Protein AF-A0A3S1MPZ0-F1 (afdb_monomer_lite)

Structure (mmCIF, N/CA/C/O backbone):
data_AF-A0A3S1MPZ0-F1
#
_entry.id   AF-A0A3S1MPZ0-F1
#
loop_
_atom_site.group_PDB
_atom_site.id
_atom_site.type_symbol
_atom_site.label_atom_id
_atom_site.label_alt_id
_atom_site.label_comp_id
_atom_site.label_asym_id
_atom_site.label_entity_id
_atom_site.label_seq_id
_atom_site.pdbx_PDB_ins_code
_atom_site.Cartn_x
_atom_site.Cartn_y
_atom_site.Cartn_z
_atom_site.occupancy
_atom_site.B_iso_or_equiv
_atom_site.auth_seq_id
_atom_site.auth_comp_id
_atom_site.auth_asym_id
_atom_site.auth_atom_id
_atom_site.pdbx_PDB_model_num
ATOM 1 N N . MET A 1 1 ? -33.332 -3.548 -2.285 1.00 59.09 1 MET A N 1
ATOM 2 C CA . MET A 1 1 ? -32.144 -2.812 -2.787 1.00 59.09 1 MET A CA 1
ATOM 3 C C . MET A 1 1 ? -31.125 -2.555 -1.666 1.00 59.09 1 MET A C 1
ATOM 5 O O . MET A 1 1 ? -30.877 -1.415 -1.298 1.00 59.09 1 MET A O 1
ATOM 9 N N . PHE A 1 2 ? -30.534 -3.604 -1.086 1.00 67.38 2 PHE A N 1
ATOM 10 C CA . PHE A 1 2 ? -29.488 -3.448 -0.056 1.00 67.38 2 PHE A CA 1
ATOM 11 C C . PHE A 1 2 ? -28.102 -3.212 -0.681 1.00 67.38 2 PHE A C 1
ATOM 13 O O . PHE A 1 2 ? -27.306 -2.418 -0.188 1.00 67.38 2 PHE A O 1
ATOM 20 N N . ILE A 1 3 ? -27.871 -3.843 -1.834 1.00 75.19 3 ILE A N 1
ATOM 21 C CA . ILE A 1 3 ? -26.603 -3.845 -2.571 1.00 75.19 3 ILE A CA 1
ATOM 22 C C . ILE A 1 3 ? -26.222 -2.443 -3.063 1.00 75.19 3 ILE A C 1
ATOM 24 O O . ILE A 1 3 ? -25.069 -2.061 -2.943 1.00 75.19 3 ILE A O 1
ATOM 28 N N . LEU A 1 4 ? -27.185 -1.637 -3.527 1.00 73.88 4 LEU A N 1
ATOM 29 C CA . LEU A 1 4 ? -26.935 -0.265 -3.996 1.00 73.88 4 LEU A CA 1
ATOM 30 C C . LEU A 1 4 ? -26.469 0.670 -2.869 1.00 73.88 4 LEU A C 1
ATOM 32 O O . LEU A 1 4 ? -25.545 1.452 -3.059 1.00 73.88 4 LEU A O 1
ATOM 36 N N . ARG A 1 5 ? -27.067 0.560 -1.676 1.00 72.88 5 ARG A N 1
ATOM 37 C CA . ARG A 1 5 ? -26.674 1.357 -0.500 1.00 72.88 5 ARG A CA 1
ATOM 38 C C . ARG A 1 5 ? -25.304 0.942 0.024 1.00 72.88 5 ARG A C 1
ATOM 40 O O . ARG A 1 5 ? -24.511 1.801 0.391 1.00 72.88 5 ARG A O 1
ATOM 47 N N . PHE A 1 6 ? -25.023 -0.361 0.022 1.00 69.81 6 PHE A N 1
ATOM 48 C CA . PHE A 1 6 ? -23.713 -0.885 0.394 1.00 69.81 6 PHE A CA 1
ATOM 49 C C . PHE A 1 6 ? -22.637 -0.453 -0.604 1.00 69.81 6 PHE A C 1
ATOM 51 O O . PHE A 1 6 ? -21.630 0.102 -0.185 1.00 69.81 6 PHE A O 1
ATOM 58 N N . LEU A 1 7 ? -22.886 -0.606 -1.910 1.00 74.88 7 LEU A N 1
ATOM 59 C CA . LEU A 1 7 ? -22.007 -0.116 -2.974 1.00 74.88 7 LEU A CA 1
ATOM 60 C C . LEU A 1 7 ? -21.731 1.373 -2.824 1.00 74.88 7 LEU A C 1
ATOM 62 O O . LEU A 1 7 ? -20.578 1.752 -2.918 1.00 74.88 7 LEU A O 1
ATOM 66 N N . TRP A 1 8 ? -22.737 2.199 -2.531 1.00 72.56 8 TRP A N 1
ATOM 67 C CA . TRP A 1 8 ? -22.550 3.639 -2.336 1.00 72.56 8 TRP A CA 1
ATOM 68 C C . TRP A 1 8 ? -21.729 3.973 -1.083 1.00 72.56 8 TRP A C 1
ATOM 70 O O . TRP A 1 8 ? -20.847 4.832 -1.120 1.00 72.56 8 TRP A O 1
ATOM 80 N N . ALA A 1 9 ? -21.988 3.282 0.030 1.00 70.06 9 ALA A N 1
ATOM 81 C CA . ALA A 1 9 ? -21.242 3.461 1.277 1.00 70.06 9 ALA A CA 1
ATOM 82 C C . ALA A 1 9 ? -19.773 3.024 1.131 1.00 70.06 9 ALA A C 1
ATOM 84 O O . ALA A 1 9 ? -18.864 3.699 1.612 1.00 70.06 9 ALA A O 1
ATOM 85 N N . VAL A 1 10 ? -19.545 1.929 0.406 1.00 65.88 10 VAL A N 1
ATOM 86 C CA . VAL A 1 10 ? -18.232 1.411 0.008 1.00 65.88 10 VAL A CA 1
ATOM 87 C C . VAL A 1 10 ? -17.551 2.408 -0.938 1.00 65.88 10 VAL A C 1
ATOM 89 O O . VAL A 1 10 ? -16.453 2.872 -0.640 1.00 65.88 10 VAL A O 1
ATOM 92 N N . LEU A 1 11 ? -18.229 2.862 -1.997 1.00 68.19 11 LEU A N 1
ATOM 93 C CA . LEU A 1 11 ? -17.697 3.854 -2.940 1.00 68.19 11 LEU A CA 1
ATOM 94 C C . LEU A 1 11 ? -17.34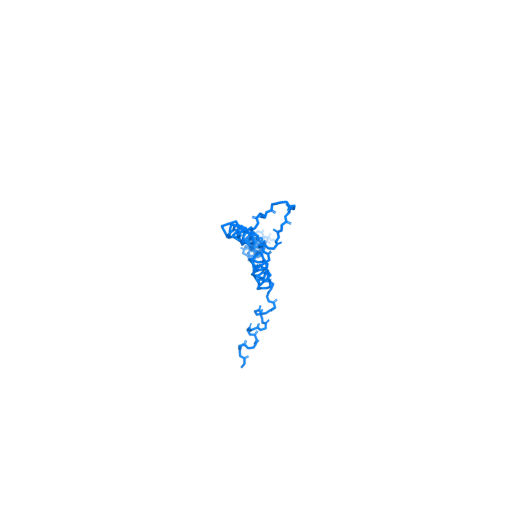9 5.188 -2.280 1.00 68.19 11 LEU A C 1
ATOM 96 O O . LEU A 1 11 ? -16.479 5.879 -2.779 1.00 68.19 11 LEU A O 1
ATOM 100 N N . THR A 1 12 ? -18.004 5.578 -1.188 1.00 72.44 12 THR A N 1
ATOM 101 C CA . THR A 1 12 ? -17.738 6.863 -0.511 1.00 72.44 12 THR A CA 1
ATOM 102 C C . THR A 1 12 ? -16.714 6.725 0.623 1.00 72.44 12 THR A C 1
ATOM 104 O O . THR A 1 12 ? -16.245 7.718 1.180 1.00 72.44 12 THR A O 1
ATOM 107 N N . SER A 1 13 ? -16.319 5.502 0.981 1.00 77.38 13 SER A N 1
ATOM 108 C CA . SER A 1 13 ? -15.387 5.288 2.083 1.00 77.38 13 SER A CA 1
ATOM 109 C C . SER A 1 13 ? -13.983 5.774 1.725 1.00 77.38 13 SER A C 1
ATOM 111 O O . SER A 1 13 ? -13.360 5.318 0.763 1.00 77.38 13 SER A O 1
ATOM 113 N N . ARG A 1 14 ? -13.443 6.673 2.556 1.00 82.00 14 ARG A N 1
ATOM 114 C CA . ARG A 1 14 ? -12.089 7.240 2.428 1.00 82.00 14 ARG A CA 1
ATOM 115 C C . ARG A 1 14 ? -11.015 6.159 2.263 1.00 82.00 14 ARG A C 1
ATOM 117 O O . ARG A 1 14 ? -10.070 6.355 1.505 1.00 82.00 14 ARG A O 1
ATOM 124 N N . PHE A 1 15 ? -11.177 5.027 2.949 1.00 82.38 15 PHE A N 1
ATOM 125 C CA . PHE A 1 15 ? -10.239 3.905 2.910 1.00 82.38 15 PHE A CA 1
ATOM 126 C C . PHE A 1 15 ? -10.213 3.207 1.543 1.00 82.38 15 PHE A C 1
ATOM 128 O O . PHE A 1 15 ? -9.143 2.871 1.032 1.00 82.38 15 PHE A O 1
ATOM 135 N N . LEU A 1 16 ? -11.378 3.045 0.915 1.00 85.06 16 LEU A N 1
ATOM 136 C CA . LEU A 1 16 ? -11.478 2.417 -0.399 1.00 85.06 16 LEU A CA 1
ATOM 137 C C . LEU A 1 16 ? -10.885 3.302 -1.486 1.00 85.06 16 LEU A C 1
ATOM 139 O O . LEU A 1 16 ? -10.132 2.804 -2.312 1.00 85.06 16 LEU A O 1
ATOM 143 N N . TRP A 1 17 ? -11.101 4.616 -1.421 1.00 87.25 17 TRP A N 1
ATOM 144 C CA . TRP A 1 17 ? -10.417 5.552 -2.316 1.00 87.25 17 TRP A CA 1
ATOM 145 C C . TRP A 1 17 ? -8.898 5.504 -2.180 1.00 87.25 17 TRP A C 1
ATOM 147 O O . TRP A 1 17 ? -8.199 5.560 -3.188 1.00 87.25 17 TRP A O 1
ATOM 157 N N . THR A 1 18 ? -8.367 5.368 -0.960 1.00 89.69 18 THR A N 1
ATOM 158 C CA . THR A 1 18 ? -6.915 5.217 -0.793 1.00 89.69 18 THR A CA 1
ATOM 159 C C . THR A 1 18 ? -6.404 3.887 -1.340 1.00 89.69 18 THR A C 1
ATOM 161 O O . THR A 1 18 ? -5.356 3.876 -1.975 1.00 89.69 18 THR A O 1
ATOM 164 N N . LEU A 1 19 ? -7.153 2.791 -1.172 1.00 88.94 19 LEU A N 1
ATOM 165 C CA . LEU A 1 19 ? -6.806 1.490 -1.751 1.00 88.94 19 LEU A CA 1
ATOM 166 C C . LEU A 1 19 ? -6.809 1.553 -3.287 1.00 88.94 19 LEU A C 1
ATOM 168 O O . LEU A 1 19 ? -5.856 1.118 -3.926 1.00 88.94 19 LEU A O 1
ATOM 172 N N . ILE A 1 20 ? -7.857 2.140 -3.871 1.00 91.94 20 ILE A N 1
ATOM 173 C CA . ILE A 1 20 ? -7.999 2.331 -5.319 1.00 91.94 20 ILE A CA 1
ATOM 174 C C . ILE A 1 20 ? -6.858 3.197 -5.856 1.00 91.94 20 ILE A C 1
ATOM 176 O O . ILE A 1 20 ? -6.254 2.846 -6.864 1.00 91.94 20 ILE A O 1
ATOM 180 N N . GLY A 1 21 ? -6.521 4.293 -5.171 1.00 92.75 21 GLY A N 1
ATOM 181 C CA . GLY A 1 21 ? -5.402 5.153 -5.553 1.00 92.75 21 GLY A CA 1
ATOM 182 C C . GLY A 1 21 ? -4.064 4.412 -5.556 1.00 92.75 21 GLY A C 1
ATOM 183 O O . GLY A 1 21 ? -3.312 4.529 -6.519 1.00 92.75 21 GLY A O 1
ATOM 184 N N . ILE A 1 22 ? -3.791 3.605 -4.525 1.00 94.31 22 ILE A N 1
ATOM 185 C CA . ILE A 1 22 ? -2.589 2.758 -4.463 1.00 94.31 22 ILE A CA 1
ATOM 186 C C . ILE A 1 22 ? -2.587 1.735 -5.601 1.00 94.31 22 ILE A C 1
ATOM 188 O O . ILE A 1 22 ? -1.580 1.608 -6.287 1.00 94.31 22 ILE A O 1
ATOM 192 N N . ALA A 1 23 ? -3.709 1.055 -5.851 1.00 94.19 23 ALA A N 1
ATOM 193 C CA . ALA A 1 23 ? -3.816 0.063 -6.918 1.00 94.19 23 ALA A CA 1
ATOM 194 C C . ALA A 1 23 ? -3.583 0.677 -8.309 1.00 94.19 23 ALA A C 1
ATOM 196 O O . ALA A 1 23 ? -2.823 0.130 -9.107 1.00 94.19 23 ALA A O 1
ATOM 197 N N . LEU A 1 24 ? -4.186 1.838 -8.583 1.00 95.62 24 LEU A N 1
ATOM 198 C CA . LEU A 1 24 ? -3.968 2.582 -9.825 1.00 95.62 24 LEU A CA 1
ATOM 199 C C . LEU A 1 24 ? -2.518 3.047 -9.957 1.00 95.62 24 LEU A C 1
ATOM 201 O O . LEU A 1 24 ? -1.942 2.941 -11.036 1.00 95.62 24 LEU A O 1
ATOM 205 N N . LEU A 1 25 ? -1.909 3.519 -8.870 1.00 94.94 25 LEU A N 1
ATOM 206 C CA . LEU A 1 25 ? -0.511 3.938 -8.866 1.00 94.94 25 LEU A CA 1
ATOM 207 C C . LEU A 1 25 ? 0.437 2.754 -9.105 1.00 94.94 25 LEU A C 1
ATOM 209 O O . LEU A 1 25 ? 1.380 2.873 -9.882 1.00 94.94 25 LEU A O 1
ATOM 213 N N . SER A 1 26 ? 0.166 1.594 -8.504 1.00 94.56 26 SER A N 1
ATOM 214 C CA . SER A 1 26 ? 0.912 0.360 -8.765 1.00 94.56 26 SER A CA 1
ATOM 215 C C . SER A 1 26 ? 0.773 -0.092 -10.217 1.00 94.56 26 SER A C 1
ATOM 217 O O . SER A 1 26 ? 1.772 -0.454 -10.835 1.00 94.56 26 SER A O 1
ATOM 219 N N . LEU A 1 27 ? -0.434 -0.020 -10.787 1.00 94.94 27 LEU A N 1
ATOM 220 C CA . LEU A 1 27 ? -0.662 -0.321 -12.200 1.00 94.94 27 LEU A CA 1
ATOM 221 C C . LEU A 1 27 ? 0.104 0.650 -13.106 1.00 94.94 27 LEU A C 1
ATOM 223 O O . LEU A 1 27 ? 0.715 0.225 -14.085 1.00 94.94 27 LEU A O 1
ATOM 227 N N . LEU A 1 28 ? 0.117 1.938 -12.757 1.00 93.62 28 LEU A N 1
ATOM 228 C CA . LEU A 1 28 ? 0.868 2.954 -13.485 1.00 93.62 28 LEU A CA 1
ATOM 229 C C . LEU A 1 28 ? 2.369 2.636 -13.474 1.00 93.62 28 LEU A C 1
ATOM 231 O O . LEU A 1 28 ? 2.999 2.638 -14.525 1.00 93.62 28 LEU A O 1
ATOM 235 N N . ILE A 1 29 ? 2.928 2.287 -12.314 1.00 91.19 29 ILE A N 1
ATOM 236 C CA . ILE A 1 29 ? 4.334 1.873 -12.190 1.00 91.19 29 ILE A CA 1
ATOM 237 C C . ILE A 1 29 ? 4.606 0.604 -13.007 1.00 91.19 29 ILE A C 1
ATOM 239 O O . ILE A 1 29 ? 5.661 0.492 -13.624 1.00 91.19 29 ILE A O 1
ATOM 243 N N . TRP A 1 30 ? 3.672 -0.345 -13.048 1.00 92.12 30 TRP A N 1
ATOM 244 C CA . TRP A 1 30 ? 3.846 -1.585 -13.801 1.00 92.12 30 TRP A CA 1
ATOM 245 C C . TRP A 1 30 ? 3.872 -1.359 -15.318 1.00 92.12 30 TRP A C 1
ATOM 247 O O . TRP A 1 30 ? 4.782 -1.839 -15.996 1.00 92.12 30 TRP A O 1
ATOM 257 N N . VAL A 1 31 ? 2.888 -0.614 -15.832 1.00 91.06 31 VAL A N 1
ATOM 258 C CA . VAL A 1 31 ? 2.684 -0.377 -17.271 1.00 91.06 31 VAL A CA 1
ATOM 259 C C . VAL A 1 31 ? 3.659 0.661 -17.813 1.00 91.06 31 VAL A C 1
ATOM 261 O O . VAL A 1 31 ? 4.241 0.459 -18.875 1.00 91.06 31 VAL A O 1
ATOM 264 N N . PHE A 1 32 ? 3.851 1.767 -17.093 1.00 89.38 32 PHE A N 1
ATOM 265 C CA . PHE A 1 32 ? 4.701 2.870 -17.542 1.00 89.38 32 PHE A CA 1
ATOM 266 C C . PHE A 1 32 ? 6.136 2.760 -17.038 1.00 89.38 32 PHE A C 1
ATOM 268 O O . PHE A 1 32 ? 7.009 3.399 -17.615 1.00 89.38 32 PHE A O 1
ATOM 275 N N . GLY A 1 33 ? 6.412 1.910 -16.044 1.00 85.75 33 GLY A N 1
ATOM 276 C CA . GLY A 1 33 ? 7.762 1.626 -15.554 1.00 85.75 33 GLY A CA 1
ATOM 277 C C . GLY A 1 33 ? 8.816 1.430 -16.652 1.00 85.75 33 GLY A C 1
ATOM 278 O O . GLY A 1 33 ? 9.793 2.169 -16.635 1.00 85.75 33 GLY A O 1
ATOM 279 N N . PRO A 1 34 ? 8.637 0.545 -17.653 1.00 86.44 34 PRO A N 1
ATOM 280 C CA . PRO A 1 34 ? 9.666 0.317 -18.677 1.00 86.44 34 PRO A CA 1
ATOM 281 C C . PRO A 1 34 ? 9.945 1.551 -19.542 1.00 86.44 34 PRO A C 1
ATOM 283 O O . PRO A 1 34 ? 11.029 1.706 -20.094 1.00 86.44 34 PRO A O 1
ATOM 286 N N . ILE A 1 35 ? 8.954 2.432 -19.676 1.00 86.81 35 ILE A N 1
ATOM 287 C CA . ILE A 1 35 ? 9.045 3.646 -20.488 1.00 86.81 35 ILE A CA 1
ATOM 288 C C . ILE A 1 35 ? 9.810 4.739 -19.719 1.00 86.81 35 ILE A C 1
ATOM 290 O O . ILE A 1 35 ? 10.367 5.654 -20.325 1.00 86.81 35 ILE A O 1
ATOM 294 N N . VAL A 1 36 ? 9.879 4.646 -18.384 1.00 84.75 36 VAL A N 1
ATOM 295 C CA . VAL A 1 36 ? 10.586 5.609 -17.536 1.00 84.75 36 VAL A CA 1
ATOM 296 C C . VAL A 1 36 ? 12.094 5.379 -17.624 1.00 84.75 36 VAL A C 1
ATOM 298 O O . VAL A 1 36 ? 12.651 4.465 -17.014 1.00 84.75 36 VAL A O 1
ATOM 301 N N . GLN A 1 37 ? 12.759 6.279 -18.343 1.00 86.50 37 GLN A N 1
ATOM 302 C CA . GLN A 1 37 ? 14.212 6.342 -18.457 1.00 86.50 37 GLN A CA 1
ATOM 303 C C . GLN A 1 37 ? 14.727 7.664 -17.889 1.00 86.50 37 GLN A C 1
ATOM 305 O O . GLN A 1 37 ? 14.122 8.722 -18.072 1.00 86.50 37 GLN A O 1
ATOM 310 N N . VAL A 1 38 ? 15.858 7.601 -17.192 1.00 84.06 38 VAL A N 1
ATOM 311 C CA . VAL A 1 38 ? 16.559 8.762 -16.640 1.00 84.06 38 VAL A CA 1
ATOM 312 C C . VAL A 1 38 ? 17.940 8.812 -17.285 1.00 84.06 38 VAL A C 1
ATOM 314 O O . VAL A 1 38 ? 18.874 8.131 -16.857 1.00 84.06 38 VAL A O 1
ATOM 317 N N . GLY A 1 39 ? 18.063 9.599 -18.356 1.00 85.88 39 GLY A N 1
ATOM 318 C CA . GLY A 1 39 ? 19.270 9.617 -19.184 1.00 85.88 39 GLY A CA 1
ATOM 319 C C . GLY A 1 39 ? 19.532 8.229 -19.792 1.00 85.88 39 GLY A C 1
ATOM 320 O O . GLY A 1 39 ? 18.626 7.685 -20.414 1.00 85.88 39 GLY A O 1
ATOM 321 N N . PRO A 1 40 ? 20.728 7.635 -19.614 1.00 85.75 40 PRO A N 1
ATOM 322 C CA . PRO A 1 40 ? 21.028 6.289 -20.110 1.00 85.75 40 PRO A CA 1
ATOM 323 C C . PRO A 1 40 ? 20.514 5.162 -19.196 1.00 85.75 40 PRO A C 1
ATOM 325 O O . PRO A 1 40 ? 20.677 3.990 -19.525 1.00 85.7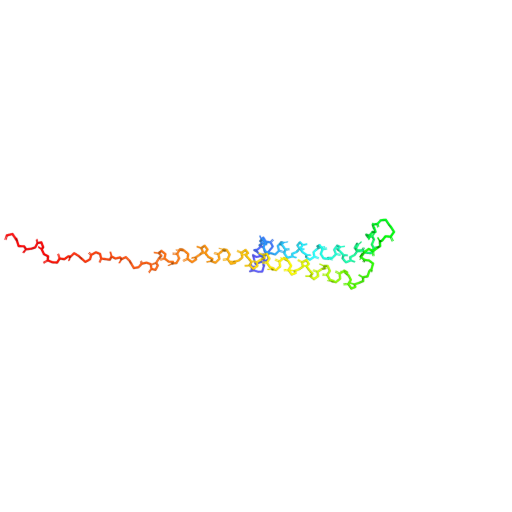5 40 PRO A O 1
ATOM 328 N N . TYR A 1 41 ? 19.947 5.483 -18.029 1.00 82.81 41 TYR A N 1
ATOM 329 C CA . TYR A 1 41 ? 19.508 4.484 -17.060 1.00 82.81 41 TYR A CA 1
ATOM 330 C C . TYR A 1 41 ? 18.018 4.189 -17.222 1.00 82.81 41 TYR A C 1
ATOM 332 O O . TYR A 1 41 ? 17.192 5.102 -17.211 1.00 82.81 41 TYR A O 1
ATOM 340 N N . ALA A 1 42 ? 17.667 2.906 -17.281 1.00 84.75 42 ALA A N 1
ATOM 341 C CA . ALA A 1 42 ? 16.290 2.423 -17.244 1.00 84.75 42 ALA A CA 1
ATOM 342 C C . ALA A 1 42 ? 16.027 1.751 -15.878 1.00 84.75 42 ALA A C 1
ATOM 344 O O . ALA A 1 42 ? 16.034 0.524 -15.767 1.00 84.75 42 ALA A O 1
ATOM 345 N N . PRO A 1 43 ? 15.859 2.534 -14.791 1.00 77.75 43 PRO A N 1
ATOM 346 C CA . PRO A 1 43 ? 15.817 2.001 -13.424 1.00 77.75 43 PRO A CA 1
ATOM 347 C C . PRO A 1 43 ? 14.643 1.046 -13.195 1.00 77.75 43 PRO A C 1
ATOM 349 O O . PRO A 1 43 ? 14.722 0.140 -12.373 1.00 77.75 43 PRO A O 1
ATOM 352 N N . PHE A 1 44 ? 13.563 1.238 -13.944 1.00 82.00 44 PHE A N 1
ATOM 353 C CA . PHE A 1 44 ? 12.367 0.419 -13.881 1.00 82.00 44 PHE A CA 1
ATOM 354 C C . PHE A 1 44 ? 12.339 -0.661 -14.964 1.00 82.00 44 PHE A C 1
ATOM 356 O O . PHE A 1 44 ? 11.301 -1.281 -15.131 1.00 82.00 44 PHE A O 1
ATOM 363 N N . ASP A 1 45 ? 13.405 -0.911 -15.724 1.00 83.38 45 ASP A N 1
ATOM 364 C CA . ASP A 1 45 ? 13.369 -1.939 -16.775 1.00 83.38 45 ASP A CA 1
ATOM 365 C C . ASP A 1 45 ? 13.187 -3.347 -16.188 1.00 83.38 45 ASP A C 1
ATOM 367 O O . ASP A 1 45 ? 12.370 -4.129 -16.662 1.00 83.38 45 ASP A O 1
ATOM 371 N N . SER A 1 46 ? 13.858 -3.622 -15.067 1.00 87.94 46 SER A N 1
ATOM 372 C CA . SER A 1 46 ? 13.769 -4.904 -14.371 1.00 87.94 46 SER A CA 1
ATOM 373 C C . SER A 1 46 ? 12.426 -5.103 -13.663 1.00 87.94 46 SER A C 1
ATOM 375 O O . SER A 1 46 ? 12.050 -4.330 -12.774 1.00 87.94 46 SER A O 1
ATOM 377 N N . ASP A 1 47 ? 11.769 -6.225 -13.962 1.00 90.88 47 ASP A N 1
ATOM 378 C CA . ASP A 1 47 ? 10.550 -6.675 -13.282 1.00 90.88 47 ASP A CA 1
ATOM 379 C C . ASP A 1 47 ? 10.735 -6.760 -11.760 1.00 90.88 47 ASP A C 1
ATOM 381 O O . ASP A 1 47 ? 9.885 -6.295 -10.998 1.00 90.88 47 ASP A O 1
ATOM 385 N N . ASN A 1 48 ? 11.885 -7.264 -11.297 1.00 92.25 48 ASN A N 1
ATOM 386 C CA . ASN A 1 48 ? 12.193 -7.379 -9.869 1.00 92.25 48 ASN A CA 1
ATOM 387 C C . ASN A 1 48 ? 12.204 -6.013 -9.172 1.00 92.25 48 ASN A C 1
ATOM 389 O O . ASN A 1 48 ? 11.720 -5.888 -8.045 1.00 92.25 48 ASN A O 1
ATOM 393 N N . VAL A 1 49 ? 12.722 -4.979 -9.843 1.00 91.12 49 VAL A N 1
ATOM 394 C CA . VAL A 1 49 ? 12.756 -3.617 -9.297 1.00 91.12 49 VAL A CA 1
ATOM 395 C C . VAL A 1 49 ? 11.345 -3.040 -9.219 1.00 91.12 49 VAL A C 1
ATOM 397 O O . VAL A 1 49 ? 10.978 -2.473 -8.189 1.00 91.12 49 VAL A O 1
ATOM 400 N N . ARG A 1 50 ? 10.509 -3.239 -10.247 1.00 91.69 50 ARG A N 1
ATOM 401 C CA . ARG A 1 50 ? 9.103 -2.798 -10.202 1.00 91.69 50 ARG A CA 1
ATOM 402 C C . ARG A 1 50 ? 8.331 -3.474 -9.080 1.00 91.69 50 ARG A C 1
ATOM 404 O O . ARG A 1 50 ? 7.622 -2.789 -8.345 1.00 91.69 50 ARG A O 1
ATOM 411 N N . ILE A 1 51 ? 8.499 -4.788 -8.916 1.00 93.94 51 ILE A N 1
ATOM 412 C CA . ILE A 1 51 ? 7.870 -5.549 -7.830 1.00 93.94 51 ILE A CA 1
ATOM 413 C C . ILE A 1 51 ? 8.315 -4.995 -6.475 1.00 93.94 51 ILE A C 1
ATOM 415 O O . ILE A 1 51 ? 7.466 -4.724 -5.627 1.00 93.94 51 ILE A O 1
ATOM 419 N N . ALA A 1 52 ? 9.617 -4.763 -6.278 1.00 94.94 52 ALA A N 1
ATOM 420 C CA . ALA A 1 52 ? 10.142 -4.212 -5.031 1.00 94.94 52 ALA A CA 1
ATOM 421 C C . ALA A 1 52 ? 9.578 -2.813 -4.725 1.00 94.94 52 ALA A C 1
ATOM 423 O O . ALA A 1 52 ? 9.200 -2.534 -3.586 1.00 94.94 52 ALA A O 1
ATOM 424 N N . ILE A 1 53 ? 9.460 -1.950 -5.736 1.00 92.62 53 ILE A N 1
ATOM 425 C CA . ILE A 1 53 ? 8.911 -0.595 -5.587 1.00 92.62 53 ILE A CA 1
ATOM 426 C C . ILE A 1 53 ? 7.415 -0.637 -5.268 1.00 92.62 53 ILE A C 1
ATOM 428 O O . ILE A 1 53 ? 6.969 0.039 -4.340 1.00 92.62 53 ILE A O 1
ATOM 432 N N . ILE A 1 54 ? 6.642 -1.457 -5.985 1.00 94.50 54 ILE A N 1
ATOM 433 C CA . ILE A 1 54 ? 5.208 -1.647 -5.727 1.00 94.50 54 ILE A CA 1
ATOM 434 C C . ILE A 1 54 ? 4.994 -2.205 -4.314 1.00 94.50 54 ILE A C 1
ATOM 436 O O . ILE A 1 54 ? 4.168 -1.682 -3.566 1.00 94.50 54 ILE A O 1
ATOM 440 N N . ALA A 1 55 ? 5.768 -3.217 -3.917 1.00 95.81 55 ALA A N 1
ATOM 441 C CA . ALA A 1 55 ? 5.704 -3.792 -2.579 1.00 95.81 55 ALA A CA 1
ATOM 442 C C . ALA A 1 55 ? 6.043 -2.751 -1.502 1.00 95.81 55 ALA A C 1
ATOM 444 O O . ALA A 1 55 ? 5.294 -2.606 -0.535 1.00 95.81 55 ALA A O 1
ATOM 445 N N . GLY A 1 56 ? 7.116 -1.976 -1.685 1.00 96.69 56 GLY A N 1
ATOM 446 C CA . GLY A 1 56 ? 7.496 -0.900 -0.766 1.00 96.69 56 GLY A CA 1
ATOM 447 C C . GLY A 1 56 ? 6.404 0.162 -0.620 1.00 96.69 56 GLY A C 1
ATOM 448 O O . GLY A 1 56 ? 6.096 0.588 0.494 1.00 96.69 56 GLY A O 1
ATOM 449 N N . LEU A 1 57 ? 5.759 0.531 -1.727 1.00 95.50 57 LEU A N 1
ATOM 450 C CA . LEU A 1 57 ? 4.658 1.490 -1.751 1.00 95.50 57 LEU A CA 1
ATOM 451 C C . LEU A 1 57 ? 3.430 0.981 -0.978 1.00 95.50 57 LEU A C 1
ATOM 453 O O . LEU A 1 57 ? 2.860 1.718 -0.169 1.00 95.50 57 LEU A O 1
ATOM 457 N N . ILE A 1 58 ? 3.061 -0.290 -1.162 1.00 94.94 58 ILE A N 1
ATOM 458 C CA . ILE A 1 58 ? 1.962 -0.933 -0.425 1.00 94.94 58 ILE A CA 1
ATOM 459 C C . ILE A 1 58 ? 2.286 -1.028 1.071 1.00 94.94 58 ILE A C 1
ATOM 461 O O . ILE A 1 58 ? 1.435 -0.714 1.905 1.00 94.94 58 ILE A O 1
ATOM 465 N N . ILE A 1 59 ? 3.511 -1.427 1.427 1.00 96.75 59 ILE A N 1
ATOM 466 C CA . ILE A 1 59 ? 3.949 -1.538 2.825 1.00 96.75 59 ILE A CA 1
ATOM 467 C C . ILE A 1 59 ? 3.897 -0.172 3.511 1.00 96.75 59 ILE A C 1
ATOM 469 O O . ILE A 1 59 ? 3.340 -0.056 4.604 1.00 96.75 59 ILE A O 1
ATOM 473 N N . LEU A 1 60 ? 4.423 0.875 2.870 1.00 96.06 60 LEU A N 1
ATOM 474 C CA . LEU A 1 60 ? 4.403 2.233 3.412 1.00 96.06 60 LEU A CA 1
ATOM 475 C C . LEU A 1 60 ? 2.968 2.720 3.649 1.00 96.06 60 LEU A C 1
ATOM 477 O O . LEU A 1 60 ? 2.658 3.273 4.709 1.00 96.06 60 LEU A O 1
ATOM 481 N N . TRP A 1 61 ? 2.079 2.467 2.688 1.00 94.56 61 TRP A N 1
ATOM 482 C CA . TRP A 1 61 ? 0.661 2.776 2.827 1.00 94.56 61 TRP A CA 1
ATOM 483 C C . TRP A 1 61 ? 0.017 2.017 3.993 1.00 94.56 61 TRP A C 1
ATOM 485 O O . TRP A 1 61 ? -0.690 2.620 4.803 1.00 94.56 61 TRP A O 1
ATOM 495 N N . LEU A 1 62 ? 0.302 0.721 4.136 1.00 93.31 62 LEU A N 1
ATOM 496 C CA . LEU A 1 62 ? -0.240 -0.099 5.218 1.00 93.31 62 LEU A CA 1
ATOM 497 C C . LEU A 1 62 ? 0.230 0.396 6.593 1.00 93.31 62 LEU A C 1
ATOM 499 O O . LEU A 1 62 ? -0.576 0.507 7.519 1.00 93.31 62 LEU A O 1
ATOM 503 N N . ILE A 1 63 ? 1.509 0.760 6.721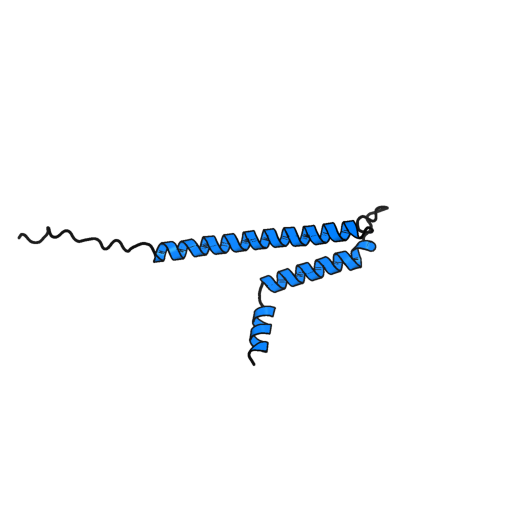 1.00 95.38 63 ILE A N 1
ATOM 504 C CA . ILE A 1 63 ? 2.053 1.372 7.941 1.00 95.38 63 ILE A CA 1
ATOM 505 C C . ILE A 1 63 ? 1.288 2.658 8.267 1.00 95.38 63 ILE A C 1
ATOM 507 O O . ILE A 1 63 ? 0.852 2.847 9.406 1.00 95.38 63 ILE A O 1
ATOM 511 N N . TRP A 1 64 ? 1.073 3.522 7.273 1.00 92.44 64 TRP A N 1
ATOM 512 C CA . TRP A 1 64 ? 0.338 4.772 7.459 1.00 92.44 64 TRP A CA 1
ATOM 513 C C . TRP A 1 64 ? -1.108 4.534 7.919 1.00 92.44 64 TRP A C 1
ATOM 515 O O . TRP A 1 64 ? -1.568 5.171 8.871 1.00 92.44 64 TRP A O 1
ATOM 525 N N . VAL A 1 65 ? -1.797 3.555 7.323 1.00 90.19 65 VAL A N 1
ATOM 526 C CA . VAL A 1 65 ? -3.143 3.121 7.734 1.00 90.19 65 VAL A CA 1
ATOM 527 C C . VAL A 1 65 ? -3.152 2.653 9.190 1.00 90.19 65 VAL A C 1
ATOM 529 O O . VAL A 1 65 ? -4.008 3.084 9.965 1.00 90.19 65 VAL A O 1
ATOM 532 N N . ILE A 1 66 ? -2.204 1.803 9.590 1.00 90.88 66 ILE A N 1
ATOM 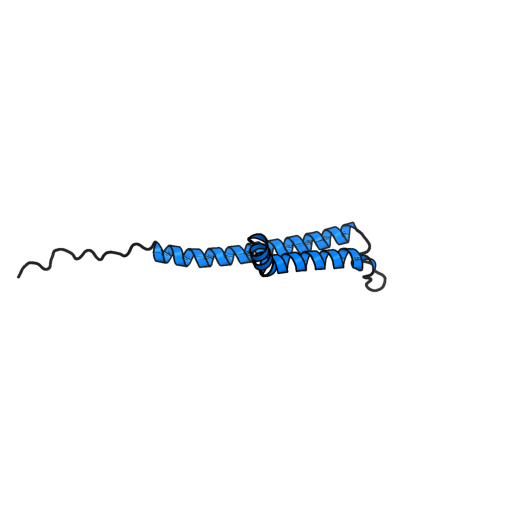533 C CA . ILE A 1 66 ? -2.121 1.281 10.964 1.00 90.88 66 ILE A CA 1
ATOM 5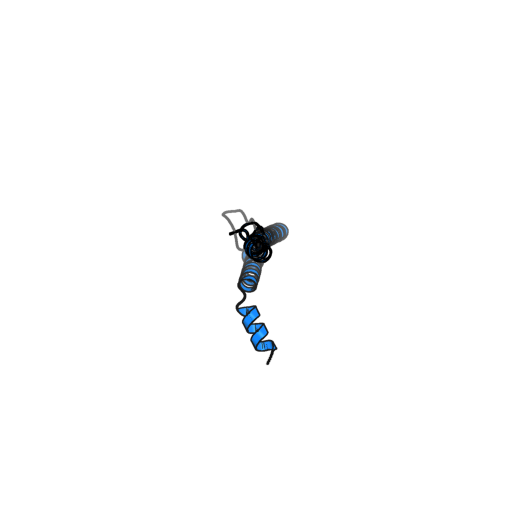34 C C . ILE A 1 66 ? -1.896 2.423 11.962 1.00 90.88 66 ILE A C 1
ATOM 536 O O . ILE A 1 66 ? -2.540 2.469 13.015 1.00 90.88 66 ILE A O 1
ATOM 540 N N . VAL A 1 67 ? -1.011 3.367 11.638 1.00 90.88 67 VAL A N 1
ATOM 541 C CA . VAL A 1 67 ? -0.752 4.545 12.478 1.00 90.88 67 VAL A CA 1
ATOM 542 C C . VAL A 1 67 ? -2.009 5.409 12.606 1.00 90.88 67 VAL A C 1
ATOM 544 O O . VAL A 1 67 ? -2.367 5.800 13.722 1.00 90.88 67 VAL A O 1
ATOM 547 N N . ALA A 1 68 ? -2.713 5.667 11.503 1.00 87.38 68 ALA A N 1
ATOM 548 C CA . ALA A 1 68 ? -3.955 6.436 11.504 1.00 87.38 68 ALA A CA 1
ATOM 549 C C . ALA A 1 68 ? -5.048 5.763 12.355 1.00 87.38 68 ALA A C 1
ATOM 551 O O . ALA A 1 68 ? -5.658 6.418 13.205 1.00 87.38 68 ALA A O 1
ATOM 552 N N . GLN A 1 69 ? -5.233 4.447 12.213 1.00 85.19 69 GLN A N 1
ATOM 553 C CA . GLN A 1 69 ? -6.191 3.685 13.020 1.00 85.19 69 GLN A CA 1
ATOM 554 C C . GLN A 1 69 ? -5.839 3.712 14.510 1.00 85.19 69 GLN A C 1
ATOM 556 O O . GLN A 1 69 ? -6.703 3.952 15.354 1.00 85.19 69 GLN A O 1
ATOM 561 N N . ARG A 1 70 ? -4.559 3.541 14.861 1.00 85.88 70 ARG A N 1
ATOM 562 C CA . ARG A 1 70 ? -4.107 3.614 16.259 1.00 85.88 70 ARG A CA 1
ATOM 563 C C . ARG A 1 70 ? -4.394 4.972 16.896 1.00 85.88 70 ARG A C 1
ATOM 565 O O . ARG A 1 70 ? -4.726 5.015 18.080 1.00 85.88 70 ARG A O 1
ATOM 572 N N . ARG A 1 71 ? -4.278 6.071 16.143 1.00 81.06 71 ARG A N 1
ATOM 573 C CA . ARG A 1 71 ? -4.635 7.414 16.632 1.00 81.06 71 ARG A CA 1
ATOM 574 C C . ARG A 1 71 ? -6.135 7.535 16.898 1.00 81.06 71 ARG A C 1
ATOM 576 O O . ARG A 1 71 ? -6.507 8.036 17.955 1.00 81.06 71 ARG A O 1
ATOM 583 N N . ALA A 1 72 ? -6.972 7.011 16.003 1.00 79.50 72 ALA A N 1
ATOM 584 C CA . ALA A 1 72 ? -8.421 6.988 16.195 1.00 79.50 72 ALA A CA 1
ATOM 585 C C . ALA A 1 72 ? -8.830 6.166 17.434 1.00 79.50 72 ALA A C 1
ATOM 587 O O . ALA A 1 72 ? -9.645 6.614 18.236 1.00 79.50 72 ALA A O 1
ATOM 588 N N . ILE A 1 73 ? -8.199 5.005 17.655 1.00 76.44 73 ILE A N 1
ATOM 589 C CA . ILE A 1 73 ? -8.468 4.157 18.829 1.00 76.44 73 ILE A CA 1
ATOM 590 C C . ILE A 1 73 ? -8.077 4.862 20.135 1.00 76.44 73 ILE A C 1
ATOM 592 O O . ILE A 1 73 ? -8.818 4.785 21.112 1.00 76.44 73 ILE A O 1
ATOM 596 N N . ARG A 1 74 ? -6.933 5.560 20.175 1.00 70.94 74 ARG A N 1
ATOM 597 C CA . ARG A 1 74 ? -6.528 6.320 21.372 1.00 70.94 74 ARG A CA 1
ATOM 598 C C . ARG A 1 74 ? -7.513 7.437 21.703 1.00 70.94 74 ARG A C 1
ATOM 600 O O . ARG A 1 74 ? -7.845 7.591 22.870 1.00 70.94 74 ARG A O 1
ATOM 607 N N . ALA A 1 75 ? -8.004 8.160 20.696 1.00 71.31 75 ALA A N 1
ATOM 608 C CA . ALA A 1 75 ? -9.026 9.185 20.900 1.00 71.31 75 ALA A CA 1
ATOM 609 C C . ALA A 1 75 ? -10.323 8.584 21.468 1.00 71.31 75 ALA A C 1
ATOM 611 O O . ALA A 1 75 ? -10.900 9.136 22.397 1.00 71.31 75 ALA A O 1
ATOM 612 N N . ASN A 1 76 ? -10.729 7.405 20.988 1.00 71.56 76 ASN A N 1
ATOM 613 C CA . ASN A 1 76 ? -11.939 6.738 21.471 1.00 71.56 76 ASN A CA 1
ATOM 614 C C . ASN A 1 76 ? -11.820 6.221 22.920 1.00 71.56 76 ASN A C 1
ATOM 616 O O . ASN A 1 76 ? -12.803 6.184 23.654 1.00 71.56 76 ASN A O 1
ATOM 620 N N . ARG A 1 77 ? -10.610 5.841 23.360 1.00 67.25 77 ARG A N 1
ATOM 621 C CA . ARG A 1 77 ? -10.363 5.381 24.740 1.00 67.25 77 ARG A CA 1
ATOM 622 C C . ARG A 1 77 ? -10.557 6.478 25.791 1.00 67.25 77 ARG A C 1
ATOM 624 O O . ARG A 1 77 ? -10.940 6.145 26.905 1.00 67.25 77 ARG A O 1
ATOM 631 N N . MET A 1 78 ? -10.330 7.746 25.445 1.00 62.41 78 MET A N 1
ATOM 632 C CA . MET A 1 78 ? -10.544 8.871 26.369 1.00 62.41 78 MET A CA 1
ATOM 633 C C . MET A 1 78 ? -12.027 9.037 26.723 1.00 62.41 78 MET A C 1
ATOM 635 O O . MET A 1 78 ? -12.356 9.202 27.891 1.00 62.41 78 MET A O 1
ATOM 639 N N . PHE A 1 79 ? -12.926 8.873 25.749 1.00 61.44 79 PHE A N 1
ATOM 640 C CA . PHE A 1 79 ? -14.372 8.957 25.985 1.00 61.44 79 PHE A CA 1
ATOM 641 C C . PHE A 1 79 ? -14.905 7.797 26.834 1.00 61.44 79 PHE A C 1
ATOM 643 O O . PHE A 1 79 ? -15.762 7.990 27.689 1.00 61.44 79 PHE A O 1
ATOM 650 N N . VAL A 1 80 ? -14.378 6.583 26.645 1.00 65.19 80 VAL A N 1
ATOM 651 C CA . VAL A 1 80 ? -14.765 5.434 27.481 1.00 65.19 80 VAL A CA 1
ATOM 652 C C . VAL A 1 80 ? -14.249 5.598 28.914 1.00 65.19 80 VAL A C 1
ATOM 654 O O . VAL A 1 80 ? -14.940 5.206 29.848 1.00 65.19 80 VAL A O 1
ATOM 657 N N . ALA A 1 81 ? -13.072 6.204 29.103 1.00 63.97 81 ALA A N 1
ATOM 658 C CA . ALA A 1 81 ? -12.529 6.483 30.430 1.00 63.97 81 ALA A CA 1
ATOM 659 C C . ALA A 1 81 ? -13.353 7.531 31.203 1.00 63.97 81 ALA A C 1
ATOM 661 O O . ALA A 1 81 ? -13.502 7.388 32.411 1.00 63.97 81 ALA A O 1
ATOM 662 N N . GLU A 1 82 ? -13.931 8.529 30.525 1.00 60.34 82 GLU A N 1
ATOM 663 C CA . GLU A 1 82 ? -14.848 9.501 31.148 1.00 60.34 82 GLU A CA 1
ATOM 664 C C . GLU A 1 82 ? -16.200 8.882 31.528 1.00 60.34 82 GLU A C 1
ATOM 666 O O . GLU A 1 82 ? -16.738 9.199 32.583 1.00 60.34 82 GLU A O 1
ATOM 671 N N . ILE A 1 83 ? -16.734 7.961 30.718 1.00 62.28 83 ILE A N 1
ATOM 672 C CA . ILE A 1 83 ? -18.000 7.267 31.025 1.00 62.28 83 ILE A CA 1
ATOM 673 C C . ILE A 1 83 ? -17.809 6.211 32.130 1.00 62.28 83 ILE A C 1
ATOM 675 O O . ILE A 1 83 ? -18.725 5.952 32.907 1.00 62.28 83 ILE A O 1
ATOM 679 N N . ALA A 1 84 ? -16.627 5.593 32.205 1.00 61.44 84 ALA A N 1
ATOM 680 C CA . ALA A 1 84 ? -16.282 4.594 33.216 1.00 61.44 84 ALA A CA 1
ATOM 681 C C . ALA A 1 84 ? -15.703 5.193 34.507 1.00 61.44 84 ALA A C 1
ATOM 683 O O . ALA A 1 84 ? -15.447 4.440 35.449 1.00 61.44 84 ALA A O 1
ATOM 684 N N . ALA A 1 85 ? -15.478 6.511 34.568 1.00 57.78 85 ALA A N 1
ATOM 685 C CA . ALA A 1 85 ? -15.129 7.174 35.814 1.00 57.78 85 ALA A CA 1
ATOM 686 C C . ALA A 1 85 ? -16.324 7.019 36.768 1.00 57.78 85 ALA A C 1
ATOM 688 O O . ALA A 1 85 ? -17.400 7.546 36.473 1.00 57.78 85 ALA A O 1
ATOM 689 N N . PRO A 1 86 ? -16.190 6.276 37.884 1.00 56.66 86 PRO A N 1
ATOM 690 C CA . PRO A 1 86 ? -17.270 6.193 38.846 1.00 56.66 86 PRO A CA 1
ATOM 691 C C . PRO A 1 86 ? -17.518 7.614 39.336 1.00 56.66 86 PRO A C 1
ATOM 693 O O . PRO A 1 86 ? -16.600 8.261 39.846 1.00 56.66 86 PRO A O 1
ATOM 696 N N . VAL A 1 87 ? -18.745 8.105 39.146 1.00 58.72 87 VAL A N 1
ATOM 697 C CA . VAL A 1 87 ? -19.241 9.277 39.863 1.00 58.72 87 VAL A CA 1
ATOM 698 C C . VAL A 1 87 ? -18.927 8.984 41.323 1.00 58.72 87 VAL A C 1
ATOM 700 O O . VAL A 1 87 ? -19.500 8.059 41.895 1.00 58.72 87 VAL A O 1
ATOM 703 N N . GLN A 1 88 ? -17.936 9.678 41.896 1.00 55.66 88 GLN A N 1
ATOM 704 C CA . GLN A 1 88 ? -17.746 9.673 43.336 1.00 55.66 88 GLN A CA 1
ATOM 705 C C . GLN A 1 88 ? -19.029 10.273 43.893 1.00 55.66 88 GLN A C 1
ATOM 707 O O . GLN A 1 88 ? -19.202 11.490 43.956 1.00 55.66 88 GLN A O 1
ATOM 712 N N . GLU A 1 89 ? -19.960 9.388 44.221 1.00 54.88 89 GLU A N 1
ATOM 713 C CA . GLU A 1 89 ? -21.101 9.664 45.054 1.00 54.88 89 GLU A CA 1
ATOM 714 C C . GLU A 1 89 ? -20.485 10.102 46.374 1.00 54.88 89 GLU A C 1
ATOM 716 O O . GLU A 1 89 ? -19.950 9.305 47.145 1.00 54.88 89 GLU A O 1
ATOM 721 N N . LYS A 1 90 ? -20.385 11.424 46.520 1.00 56.34 90 LYS A N 1
ATOM 722 C CA . LYS A 1 90 ? -19.909 12.110 47.707 1.00 56.34 90 LYS A CA 1
ATOM 723 C C . LYS A 1 90 ? -20.784 11.604 48.844 1.00 56.34 90 LYS A C 1
ATOM 725 O O . LYS A 1 90 ? -21.885 12.107 49.033 1.00 56.34 90 LYS A O 1
ATOM 730 N N . GLN A 1 91 ? -20.320 10.562 49.532 1.00 50.94 91 GLN A N 1
ATOM 731 C CA . GLN A 1 91 ? -20.950 10.050 50.735 1.00 50.94 91 GLN A CA 1
ATOM 732 C C . GLN A 1 91 ? -21.016 11.229 51.700 1.00 50.94 91 GLN A C 1
ATOM 734 O O . GLN A 1 91 ? -19.996 11.694 52.207 1.00 50.94 91 GLN A O 1
ATOM 739 N N . LEU A 1 92 ? -22.218 11.778 51.857 1.00 61.12 92 LEU A N 1
ATOM 740 C CA . LEU A 1 92 ? -22.518 12.754 52.885 1.00 61.12 92 LEU A CA 1
ATOM 741 C C . LEU A 1 92 ? -22.329 12.023 54.213 1.00 61.12 92 LEU A C 1
ATOM 743 O O . LEU A 1 92 ? -23.037 11.062 54.510 1.00 61.12 92 LEU A O 1
ATOM 747 N N . THR A 1 93 ? -21.301 12.420 54.960 1.00 58.91 93 THR A N 1
ATOM 748 C CA . THR A 1 93 ? -21.028 11.902 56.298 1.00 58.91 93 THR A CA 1
ATOM 749 C C . THR A 1 93 ? -22.243 12.199 57.190 1.00 58.91 93 THR A C 1
ATOM 751 O O . THR A 1 93 ? -22.633 13.364 57.256 1.00 58.91 93 THR A O 1
ATOM 754 N N . PRO A 1 94 ? -22.827 11.205 57.892 1.00 59.62 94 PRO A N 1
ATOM 755 C CA . PRO A 1 94 ? -23.984 11.373 58.792 1.00 59.62 94 PRO A CA 1
ATOM 756 C C . PRO A 1 94 ? -23.704 12.180 60.082 1.00 59.62 94 PRO A C 1
ATOM 758 O O . PRO A 1 94 ? -24.035 11.744 61.179 1.00 59.62 94 PRO A O 1
ATOM 761 N N . GLY A 1 95 ? -23.028 13.326 59.980 1.00 60.78 95 GLY A N 1
ATOM 762 C CA . GLY A 1 95 ? -22.563 14.129 61.118 1.00 60.78 95 GLY A CA 1
ATOM 763 C C . GLY A 1 95 ? -23.255 15.481 61.302 1.00 60.78 95 GLY A C 1
ATOM 764 O O . GLY A 1 95 ? -22.840 16.235 62.173 1.00 60.78 95 GLY A O 1
ATOM 765 N N . GLU A 1 96 ? -24.275 15.810 60.505 1.00 58.31 96 GLU A N 1
ATOM 766 C CA . GLU A 1 96 ? -24.995 17.097 60.575 1.00 58.31 96 GLU A CA 1
ATOM 767 C C . GLU A 1 96 ? -26.386 16.980 61.239 1.00 58.31 96 GLU A C 1
ATOM 769 O O . GLU A 1 96 ? -27.234 17.849 61.066 1.00 58.31 96 GLU A O 1
ATOM 774 N N . GLU A 1 97 ? -26.627 15.923 62.027 1.00 5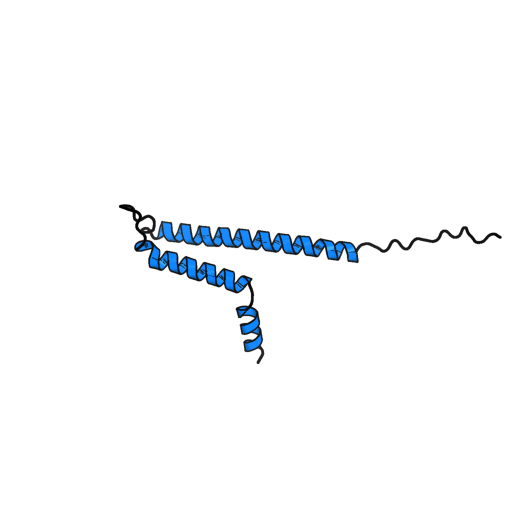6.22 97 GLU A N 1
ATOM 775 C CA . GLU A 1 97 ? -27.917 15.653 62.696 1.00 56.22 97 GLU A CA 1
ATOM 776 C C . GLU A 1 97 ? -27.870 15.769 64.232 1.00 56.22 97 GLU A C 1
ATOM 778 O O . GLU A 1 97 ? -28.500 14.993 64.947 1.00 56.22 97 GLU A O 1
ATOM 783 N N . SER A 1 98 ? -27.145 16.741 64.782 1.00 48.66 98 SER A N 1
ATOM 784 C CA . SER A 1 98 ? -27.294 17.073 66.206 1.00 48.66 98 SER A CA 1
ATOM 785 C C . SER A 1 98 ? -27.330 18.582 66.405 1.00 48.66 98 SER A C 1
ATOM 787 O O . SER A 1 98 ? -26.293 19.229 66.562 1.00 48.66 98 SER A O 1
ATOM 789 N N . VAL A 1 99 ? -28.561 19.093 66.334 1.00 50.84 99 VAL A N 1
ATOM 790 C CA . VAL A 1 99 ? -29.016 20.400 66.828 1.00 50.84 99 VAL A CA 1
ATOM 791 C C . VAL A 1 99 ? -29.251 20.317 68.332 1.00 50.84 99 VAL A C 1
ATOM 793 O O . VAL A 1 99 ? -29.743 19.254 68.776 1.00 50.84 99 VAL A O 1
#

Foldseek 3Di:
DVVVVVVVVCVPDPVNVVVVVLVVVLVCCVPCLQVDDDVPDSQSVDPVSSVVVSVVSVVVVVVVVVVVVVVVVVVVVVVVCVVPPPPPPPPPPPPPPDD

pLDDT: mean 79.34, std 14.04, range [48.66, 96.75]

Radius of gyration: 27.42 Å; chains: 1; bounding box: 53×28×87 Å

Sequence (99 aa):
MFILRFLWAVLTSRFLWTLIGIALLSLLIWVFGPIVQVGPYAPFDSDNVRIAIIAGLIILWLIWVIVAQRRAIRANRMFVAEIAAPVQEKQLTPGEESV

Secondary structure (DSSP, 8-state):
-HHHHHHHHHHH-HHHHHHHHHHHHHHHHHHHGGG--BTTB-TT-SHHHHHHHHHHHHHHHHHHHHHHHHHHHHHHHHHHHHHSS--------S-S---